Protein AF-A0A971SCM8-F1 (afdb_monomer)

Secondary structure (DSSP, 8-state):
-PPEE-SSEEEE---GGGHHHHHHHTT-HHHHTTS-GGGSSPPPHHHHHHHHHHHHTT-S-SEEEEEETTT--EEEEEEEEEEETTTTEEEEEEEE--GGG-----------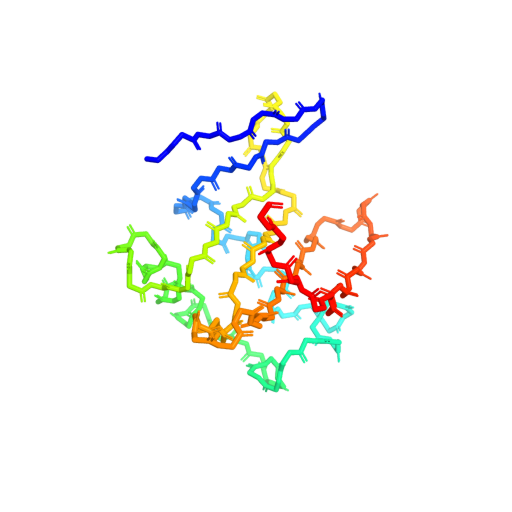---

Sequence (115 aa):
MPIILGERIVLREYRKSDLEQIREWVNDPEVVENLSDIFLYPHTLVQTENWLADQLEGRGNQGFVIAHRDSQEYIGQIDFVKIDWRNRVGEIGIVIGKANNRGVWFFVNHCQAGG

Foldseek 3Di:
DDWADDPFKIWAAQDPVCLVLQLQQLQPCVFPVPPDPVSVDRDDSVRSVVQSVCSVVVNHFDWTFIATRPVRHGQWIKGWADQPVPVQATAIATTGRDPVPDDRDGPNDRPPVDD

pLDDT: mean 80.78, std 18.36, range [34.47, 97.62]

Nearest PDB structures (foldseek):
  4ri1-assembly1_A  TM=7.296E-01  e=1.365E-03  Helicobacter pylori 26695
  3tcv-assembly1_A  TM=6.266E-01  e=5.319E-04  Brucella abortus 2308
  2fck-assembly1_A-2  TM=6.823E-01  e=1.755E-03  Vibrio cholerae O1 biovar El Tor str. N16961
  5kta-assembly1_A  TM=6.685E-01  e=6.166E-03  Acinetobacter nosocomialis
  3pzj-assembly1_A  TM=6.470E-01  e=3.363E-02  Chromobacterium violaceum

Mean predicted aligned error: 7.39 Å

Structure (mmCIF, N/CA/C/O backbone):
data_AF-A0A971SCM8-F1
#
_entry.id   AF-A0A971SCM8-F1
#
loop_
_atom_site.group_PDB
_atom_site.id
_atom_site.type_symbol
_atom_site.label_atom_id
_atom_site.label_alt_id
_atom_site.label_comp_id
_atom_site.label_asym_id
_atom_site.label_entity_id
_atom_site.label_seq_id
_atom_site.pdbx_PDB_ins_code
_atom_site.Cartn_x
_atom_site.Cartn_y
_atom_site.Cartn_z
_atom_site.occupancy
_atom_site.B_iso_or_equiv
_atom_site.auth_seq_id
_atom_site.auth_comp_id
_atom_site.auth_asym_id
_atom_site.auth_atom_id
_atom_site.pdbx_PDB_model_num
ATOM 1 N N . MET A 1 1 ? -8.093 16.442 0.812 1.00 53.91 1 MET A N 1
ATOM 2 C CA . MET A 1 1 ? -9.159 15.594 0.232 1.00 53.91 1 MET A CA 1
ATOM 3 C C . MET A 1 1 ? -9.826 14.854 1.388 1.00 53.91 1 MET A C 1
ATOM 5 O O . MET A 1 1 ? -9.085 14.473 2.287 1.00 53.91 1 MET A O 1
ATOM 9 N N . PRO A 1 2 ? -11.162 14.742 1.462 1.00 68.88 2 PRO A N 1
ATOM 10 C CA . PRO A 1 2 ? -11.815 14.161 2.632 1.00 68.88 2 PRO A CA 1
ATOM 11 C C . PRO A 1 2 ? -11.623 12.640 2.694 1.00 68.88 2 PRO A C 1
ATOM 13 O O . PRO A 1 2 ? -11.677 11.954 1.677 1.00 68.88 2 PRO A O 1
ATOM 16 N N . ILE A 1 3 ? -11.413 12.142 3.911 1.00 83.19 3 ILE A N 1
ATOM 17 C CA . ILE A 1 3 ? -11.442 10.725 4.278 1.00 83.19 3 ILE A CA 1
ATOM 18 C C . ILE A 1 3 ? -12.856 10.172 4.019 1.00 83.19 3 ILE A C 1
ATOM 20 O O . ILE A 1 3 ? -13.838 10.826 4.377 1.00 83.19 3 ILE A O 1
ATOM 24 N N . ILE A 1 4 ? -12.977 8.976 3.433 1.00 91.12 4 ILE A N 1
ATOM 25 C CA . ILE A 1 4 ? -14.278 8.326 3.192 1.00 91.12 4 ILE A CA 1
ATOM 26 C C . ILE A 1 4 ? -14.532 7.304 4.299 1.00 91.12 4 ILE A C 1
ATOM 28 O O . ILE A 1 4 ? -13.783 6.340 4.456 1.00 91.12 4 ILE A O 1
ATOM 32 N N . LEU A 1 5 ? -15.594 7.514 5.076 1.00 92.69 5 LEU A N 1
ATOM 33 C CA . LEU A 1 5 ? -15.963 6.652 6.198 1.00 92.69 5 LEU A CA 1
ATOM 34 C C . LEU A 1 5 ? -16.941 5.565 5.743 1.00 92.69 5 LEU A C 1
ATOM 36 O O . LEU A 1 5 ? -18.024 5.870 5.249 1.00 92.69 5 LEU A O 1
ATOM 40 N N . GLY A 1 6 ? -16.570 4.303 5.947 1.00 90.00 6 GLY A N 1
ATOM 41 C CA . GLY A 1 6 ? -17.461 3.151 5.828 1.00 90.00 6 GLY A CA 1
ATOM 42 C C . GLY A 1 6 ? -17.869 2.605 7.197 1.00 90.00 6 GLY A C 1
ATOM 43 O O . GLY A 1 6 ? -17.465 3.114 8.243 1.00 90.00 6 GLY A O 1
ATOM 44 N N . GLU A 1 7 ? -18.661 1.531 7.213 1.00 90.44 7 GLU A N 1
ATOM 45 C CA . GLU A 1 7 ? -19.099 0.902 8.467 1.00 90.44 7 GLU A CA 1
ATOM 46 C C . GLU A 1 7 ? -17.932 0.306 9.263 1.00 90.44 7 GLU A C 1
ATOM 48 O O . GLU A 1 7 ? -17.825 0.565 10.458 1.00 90.44 7 GLU A O 1
ATOM 53 N N . ARG A 1 8 ? -17.041 -0.438 8.592 1.00 89.44 8 ARG A N 1
ATOM 54 C CA . ARG A 1 8 ? -15.905 -1.163 9.201 1.00 89.44 8 ARG A CA 1
ATOM 55 C C . ARG A 1 8 ? -14.532 -0.649 8.777 1.00 89.44 8 ARG A C 1
ATOM 57 O O . ARG A 1 8 ? -13.537 -0.897 9.452 1.00 89.44 8 ARG A O 1
ATOM 64 N N . ILE A 1 9 ? -14.485 0.050 7.650 1.00 93.44 9 ILE A N 1
ATOM 65 C CA . ILE A 1 9 ? -13.252 0.539 7.044 1.00 93.44 9 ILE A CA 1
ATOM 66 C C . ILE A 1 9 ? -13.317 2.042 6.829 1.00 93.44 9 ILE A C 1
ATOM 68 O O . ILE A 1 9 ? -14.389 2.649 6.822 1.00 93.44 9 ILE A O 1
ATOM 72 N N . VAL A 1 10 ? -12.151 2.618 6.608 1.00 94.69 10 VAL A N 1
ATOM 73 C CA . VAL A 1 10 ? -11.964 3.991 6.181 1.00 94.69 10 VAL A CA 1
ATOM 74 C C . VAL A 1 10 ? -11.072 3.998 4.943 1.00 94.69 10 VAL A C 1
ATOM 76 O O . VAL A 1 10 ? -10.109 3.234 4.877 1.00 94.69 10 VAL A O 1
ATOM 79 N N . LEU A 1 11 ? -11.390 4.847 3.968 1.00 94.50 11 LEU A N 1
ATOM 80 C CA . LEU A 1 11 ? -10.474 5.171 2.879 1.00 94.50 11 LEU A CA 1
ATOM 81 C C . LEU A 1 11 ? -9.781 6.481 3.225 1.00 94.50 11 LEU A C 1
ATOM 83 O O . LEU A 1 11 ? -10.434 7.520 3.363 1.00 94.50 11 LEU A O 1
ATOM 87 N N . ARG A 1 12 ? -8.466 6.414 3.405 1.00 94.62 12 ARG A N 1
ATOM 88 C CA . ARG A 1 12 ? -7.636 7.547 3.821 1.00 94.62 12 ARG A CA 1
ATOM 89 C C . ARG A 1 12 ? -6.433 7.722 2.906 1.00 94.62 12 ARG A C 1
ATOM 91 O O . ARG A 1 12 ? -6.140 6.875 2.066 1.00 94.62 12 ARG A O 1
ATOM 98 N N . GLU A 1 13 ? -5.732 8.829 3.089 1.00 93.94 13 GLU A N 1
ATOM 99 C CA . GLU A 1 13 ? -4.444 9.082 2.462 1.00 93.94 13 GLU A CA 1
ATOM 100 C C . GLU A 1 13 ? -3.380 8.047 2.860 1.00 93.94 13 GLU A C 1
ATOM 102 O O . GLU A 1 13 ? -3.440 7.441 3.939 1.00 93.94 13 GLU A O 1
ATOM 107 N N . TYR A 1 14 ? -2.373 7.901 1.999 1.00 94.88 14 TYR A N 1
ATOM 108 C CA . TYR A 1 14 ? -1.128 7.216 2.326 1.00 94.88 14 TYR A CA 1
ATOM 109 C C . TYR A 1 14 ? -0.370 7.955 3.430 1.00 94.88 14 TYR A C 1
ATOM 111 O O . TYR A 1 14 ? -0.345 9.187 3.480 1.00 94.88 14 TYR A O 1
ATOM 119 N N . ARG A 1 15 ? 0.285 7.201 4.312 1.00 95.31 15 ARG A N 1
ATOM 120 C CA . ARG A 1 15 ? 1.129 7.719 5.391 1.00 95.31 15 ARG A CA 1
ATOM 121 C C . ARG A 1 15 ? 2.488 7.043 5.348 1.00 95.31 15 ARG A C 1
ATOM 123 O O . ARG A 1 15 ? 2.606 5.883 4.978 1.00 95.31 15 ARG A O 1
ATOM 130 N N . LYS A 1 16 ? 3.518 7.738 5.838 1.00 96.44 16 LYS A N 1
ATOM 131 C CA . LYS A 1 16 ? 4.863 7.153 5.996 1.00 96.44 16 LYS A CA 1
ATOM 132 C C . LYS A 1 16 ? 4.851 5.864 6.828 1.00 96.44 16 LYS A C 1
ATOM 134 O O . LYS A 1 16 ? 5.639 4.968 6.565 1.00 96.44 16 LYS A O 1
ATOM 139 N N . SER A 1 17 ? 3.946 5.772 7.804 1.00 95.62 17 SER A N 1
ATOM 140 C CA . SER A 1 17 ? 3.773 4.596 8.662 1.00 95.62 17 SER A CA 1
ATOM 141 C C . SER A 1 17 ? 3.259 3.354 7.933 1.00 95.62 17 SER A C 1
ATOM 143 O O . SER A 1 17 ? 3.352 2.277 8.499 1.00 95.62 17 SER A O 1
ATOM 145 N N . ASP A 1 18 ? 2.720 3.492 6.717 1.00 95.25 18 ASP A N 1
ATOM 146 C CA . ASP A 1 18 ? 2.197 2.361 5.938 1.00 95.25 18 ASP A CA 1
ATOM 147 C C . ASP A 1 18 ? 3.314 1.577 5.222 1.00 95.25 18 ASP A C 1
ATOM 149 O O . ASP A 1 18 ? 3.063 0.519 4.647 1.00 95.25 18 ASP A O 1
ATOM 153 N N . LEU A 1 19 ? 4.553 2.093 5.239 1.00 95.69 19 LEU A N 1
ATOM 154 C CA . LEU A 1 19 ? 5.694 1.539 4.507 1.00 95.69 19 LEU A CA 1
ATOM 155 C C . LEU A 1 19 ? 5.922 0.058 4.810 1.00 95.69 19 LEU A C 1
ATOM 157 O O . LEU A 1 19 ? 6.171 -0.715 3.892 1.00 95.69 19 LEU A O 1
ATOM 161 N N . GLU A 1 20 ? 5.847 -0.330 6.082 1.00 93.75 20 GLU A N 1
ATOM 162 C CA . GLU A 1 20 ? 6.118 -1.701 6.513 1.00 93.75 20 GLU A CA 1
ATOM 163 C C . GLU A 1 20 ? 5.078 -2.680 5.959 1.00 93.75 20 GLU A C 1
ATOM 165 O O . GLU A 1 20 ? 5.440 -3.717 5.409 1.00 93.75 20 GLU A O 1
ATOM 170 N N . GLN A 1 21 ? 3.794 -2.324 6.007 1.00 93.25 21 GLN A N 1
ATOM 171 C CA . GLN A 1 21 ? 2.737 -3.183 5.473 1.00 93.25 21 GLN A CA 1
ATOM 172 C C . GLN A 1 21 ? 2.776 -3.230 3.944 1.00 93.25 21 GLN A C 1
ATOM 174 O O . GLN A 1 21 ? 2.543 -4.284 3.355 1.00 93.25 21 GLN A O 1
ATOM 179 N N . ILE A 1 22 ? 3.117 -2.113 3.288 1.00 93.81 22 ILE A N 1
ATOM 180 C CA . ILE A 1 22 ? 3.304 -2.083 1.832 1.00 93.81 22 ILE A CA 1
ATOM 181 C C . ILE A 1 22 ? 4.479 -2.975 1.422 1.00 93.81 22 ILE A C 1
ATOM 183 O O . ILE A 1 22 ? 4.400 -3.736 0.458 1.00 93.81 22 ILE A O 1
ATOM 187 N N . ARG A 1 23 ? 5.568 -2.907 2.190 1.00 93.69 23 ARG A N 1
ATOM 188 C CA . ARG A 1 23 ? 6.779 -3.701 2.000 1.00 93.69 23 ARG A CA 1
ATOM 189 C C . ARG A 1 23 ? 6.529 -5.202 2.114 1.00 93.69 23 ARG A C 1
ATOM 191 O O . ARG A 1 23 ? 7.171 -5.974 1.395 1.00 93.69 23 ARG A O 1
ATOM 198 N N . GLU A 1 24 ? 5.659 -5.588 3.036 1.00 91.00 24 GLU A N 1
ATOM 199 C CA . GLU A 1 24 ? 5.274 -6.974 3.264 1.00 91.00 24 GLU A CA 1
ATOM 200 C C . GLU A 1 24 ? 4.541 -7.530 2.041 1.00 91.00 24 GLU A C 1
ATOM 202 O O . GLU A 1 24 ? 5.027 -8.471 1.416 1.00 91.00 24 GLU A O 1
ATOM 207 N N . TRP A 1 25 ? 3.440 -6.895 1.623 1.00 90.19 25 TRP A N 1
ATOM 208 C CA . TRP A 1 25 ? 2.618 -7.448 0.545 1.00 90.19 25 TRP A CA 1
ATOM 209 C C . TRP A 1 25 ? 3.292 -7.379 -0.826 1.00 90.19 25 TRP A C 1
ATOM 211 O O . TRP A 1 25 ? 3.105 -8.283 -1.633 1.00 90.19 25 TRP A O 1
ATOM 221 N N . VAL A 1 26 ? 4.111 -6.355 -1.105 1.00 91.25 26 VAL A N 1
ATOM 222 C CA . VAL A 1 26 ? 4.766 -6.199 -2.422 1.00 91.25 26 VAL A CA 1
ATOM 223 C C . VAL A 1 26 ? 5.774 -7.311 -2.727 1.00 91.25 26 VAL A C 1
ATOM 225 O O . VAL A 1 26 ? 6.190 -7.485 -3.869 1.00 91.25 26 VAL A O 1
ATOM 228 N N . ASN A 1 27 ? 6.186 -8.057 -1.701 1.00 91.00 27 ASN A N 1
ATOM 229 C CA . ASN A 1 27 ? 7.064 -9.213 -1.829 1.00 91.00 27 ASN A CA 1
ATOM 230 C C . ASN A 1 27 ? 6.373 -10.526 -1.442 1.00 91.00 27 ASN A C 1
ATOM 232 O O . ASN A 1 27 ? 7.056 -11.546 -1.387 1.00 91.00 27 ASN A O 1
ATOM 236 N N . ASP A 1 28 ? 5.065 -10.514 -1.165 1.00 88.75 28 ASP A N 1
ATOM 237 C CA . ASP A 1 28 ? 4.282 -11.720 -0.902 1.00 88.75 28 ASP A CA 1
ATOM 238 C C . ASP A 1 28 ? 3.811 -12.313 -2.243 1.00 88.75 28 ASP A C 1
ATOM 240 O O . ASP A 1 28 ? 2.937 -11.726 -2.891 1.00 88.75 28 ASP A O 1
ATOM 244 N N . PRO A 1 29 ? 4.357 -13.466 -2.681 1.00 85.06 29 PRO A N 1
ATOM 245 C CA . PRO A 1 29 ? 3.982 -14.085 -3.949 1.00 85.06 29 PRO A CA 1
ATOM 246 C C . PRO A 1 29 ? 2.485 -14.387 -4.040 1.00 85.06 29 PRO A C 1
ATOM 248 O O . PRO A 1 29 ? 1.915 -14.232 -5.114 1.00 85.06 29 PRO A O 1
ATOM 251 N N . GLU A 1 30 ? 1.832 -14.751 -2.929 1.00 83.56 30 GLU A N 1
ATOM 252 C CA . GLU A 1 30 ? 0.394 -15.054 -2.915 1.00 83.56 30 GLU A CA 1
ATOM 253 C C . GLU A 1 30 ? -0.455 -13.801 -3.184 1.00 83.56 30 GLU A C 1
ATOM 255 O O . GLU A 1 30 ? -1.577 -13.897 -3.686 1.00 83.56 30 GLU A O 1
ATOM 260 N N . VAL A 1 31 ? 0.075 -12.617 -2.859 1.00 82.81 31 VAL A N 1
ATOM 261 C CA . VAL A 1 31 ? -0.583 -11.333 -3.120 1.00 82.81 31 VAL A CA 1
ATOM 262 C C . VAL A 1 31 ? -0.281 -10.843 -4.531 1.00 82.81 31 VAL A C 1
ATOM 264 O O . VAL A 1 31 ? -1.190 -10.377 -5.221 1.00 82.81 31 VAL A O 1
ATOM 267 N N . VAL A 1 32 ? 0.979 -10.933 -4.968 1.00 85.38 32 VAL A N 1
ATOM 268 C CA . VAL A 1 32 ? 1.418 -10.302 -6.219 1.00 85.38 32 VAL A CA 1
ATOM 269 C C . VAL A 1 32 ? 1.242 -11.156 -7.472 1.00 85.38 32 VAL A C 1
ATOM 271 O O . VAL A 1 32 ? 1.275 -10.596 -8.563 1.00 85.38 32 VAL A O 1
ATOM 274 N N . GLU A 1 33 ? 1.009 -12.470 -7.354 1.00 81.38 33 GLU A N 1
ATOM 275 C CA . GLU A 1 33 ? 0.875 -13.391 -8.502 1.00 81.38 33 GLU A CA 1
ATOM 276 C C . GLU A 1 33 ? -0.201 -12.957 -9.510 1.00 81.38 33 GLU A C 1
ATOM 278 O O . GLU A 1 33 ? -0.065 -13.193 -10.707 1.00 81.38 33 GLU A O 1
ATOM 283 N N . ASN A 1 34 ? -1.255 -12.286 -9.039 1.00 75.88 34 ASN A N 1
ATOM 284 C CA . ASN A 1 34 ? -2.350 -11.808 -9.885 1.00 75.88 34 ASN A CA 1
ATOM 285 C C . ASN A 1 34 ? -2.255 -10.312 -10.221 1.00 75.88 34 ASN A C 1
ATOM 287 O O . ASN A 1 34 ? -3.194 -9.759 -10.787 1.00 75.88 34 ASN A O 1
ATOM 291 N N . LEU A 1 35 ? -1.167 -9.639 -9.839 1.00 79.19 35 LEU A N 1
ATOM 292 C CA . LEU A 1 35 ? -0.952 -8.220 -10.112 1.00 79.19 35 LEU A CA 1
ATOM 293 C C . LEU A 1 35 ? -0.159 -8.009 -11.416 1.00 79.19 35 LEU A C 1
ATOM 295 O O . LEU A 1 35 ? 0.264 -8.943 -12.087 1.00 79.19 35 LEU A O 1
ATOM 299 N N . SER A 1 36 ? 0.020 -6.740 -11.786 1.00 80.25 36 SER A N 1
ATOM 300 C CA . SER A 1 36 ? 0.789 -6.314 -12.964 1.00 80.25 36 SER A CA 1
ATOM 301 C C . SER A 1 36 ? 2.235 -6.835 -12.964 1.00 80.25 36 SER A C 1
ATOM 303 O O . SER A 1 36 ? 2.851 -7.000 -11.911 1.00 80.25 36 SER A O 1
ATOM 305 N N . ASP A 1 37 ? 2.827 -6.951 -14.156 1.00 83.94 37 ASP A N 1
ATOM 306 C CA . ASP A 1 37 ? 4.207 -7.409 -14.381 1.00 83.94 37 ASP A CA 1
ATOM 307 C C . ASP A 1 37 ? 5.280 -6.615 -13.607 1.00 83.94 37 ASP A C 1
ATOM 309 O O . ASP A 1 37 ? 6.417 -7.064 -13.453 1.00 83.94 37 ASP A O 1
ATOM 313 N N . ILE A 1 38 ? 4.942 -5.434 -13.075 1.00 84.00 38 ILE A N 1
ATOM 314 C CA . ILE A 1 38 ? 5.833 -4.664 -12.194 1.00 84.00 38 ILE A CA 1
ATOM 315 C C . ILE A 1 38 ? 6.214 -5.425 -10.914 1.00 84.00 38 ILE A C 1
ATOM 317 O O . ILE A 1 38 ? 7.186 -5.047 -10.263 1.00 84.00 38 ILE A O 1
ATOM 321 N N . PHE A 1 39 ? 5.475 -6.477 -10.550 1.00 87.75 39 PHE A N 1
ATOM 322 C CA . PHE A 1 39 ? 5.732 -7.312 -9.376 1.00 87.75 39 PHE A CA 1
ATOM 323 C C . PHE A 1 39 ? 6.381 -8.668 -9.711 1.00 87.75 39 PHE A C 1
ATOM 325 O O . PHE A 1 39 ? 6.503 -9.515 -8.832 1.00 87.75 39 PHE A O 1
ATOM 332 N N . LEU A 1 40 ? 6.853 -8.875 -10.951 1.00 85.69 40 LEU A N 1
ATOM 333 C CA . LEU A 1 40 ? 7.551 -10.110 -11.353 1.00 85.69 40 LEU A CA 1
ATOM 334 C C . LEU A 1 40 ? 8.836 -10.377 -10.559 1.00 85.69 40 LEU A C 1
ATOM 336 O O . LEU A 1 40 ? 9.277 -11.520 -10.452 1.00 85.69 40 LEU A O 1
ATOM 340 N N . TYR A 1 41 ? 9.456 -9.323 -10.030 1.00 91.06 41 TYR A N 1
ATOM 341 C CA . TYR A 1 41 ? 10.679 -9.410 -9.245 1.00 91.06 41 TYR A CA 1
ATOM 342 C C . TYR A 1 41 ? 10.476 -8.778 -7.869 1.00 91.06 41 TYR A C 1
ATOM 344 O O . TYR A 1 41 ? 9.748 -7.788 -7.765 1.00 91.06 41 TYR A O 1
ATOM 352 N N . PRO A 1 42 ? 11.154 -9.291 -6.823 1.00 90.06 42 PRO A N 1
ATOM 353 C CA . PRO A 1 42 ? 11.105 -8.693 -5.500 1.00 90.06 42 PRO A CA 1
ATOM 354 C C . PRO A 1 42 ? 11.516 -7.225 -5.540 1.00 90.06 42 PRO A C 1
ATOM 356 O O . PRO A 1 42 ? 12.521 -6.849 -6.150 1.00 90.06 42 PRO A O 1
ATOM 359 N N . HIS A 1 43 ? 10.759 -6.395 -4.838 1.00 94.12 43 HIS A N 1
ATOM 360 C CA . HIS A 1 43 ? 11.069 -4.983 -4.692 1.00 94.12 43 HIS A CA 1
ATOM 361 C C . HIS A 1 43 ? 12.081 -4.814 -3.561 1.00 94.12 43 HIS A C 1
ATOM 363 O O . HIS A 1 43 ? 11.977 -5.424 -2.497 1.00 94.12 43 HIS A O 1
ATOM 369 N N . THR A 1 44 ? 13.069 -3.947 -3.740 1.00 96.38 44 THR A N 1
ATOM 370 C CA . THR A 1 44 ? 13.996 -3.499 -2.685 1.00 96.38 44 THR A CA 1
ATOM 371 C C . THR A 1 44 ? 13.334 -2.467 -1.779 1.00 96.38 44 THR A C 1
ATOM 373 O O . THR A 1 44 ? 12.339 -1.855 -2.167 1.00 96.38 44 THR A O 1
ATOM 376 N N . LEU A 1 45 ? 13.838 -2.292 -0.550 1.00 96.56 45 LEU A N 1
ATOM 377 C CA . LEU A 1 45 ? 13.237 -1.347 0.403 1.00 96.56 45 LEU A CA 1
ATOM 378 C C . LEU A 1 45 ? 13.185 0.063 -0.194 1.00 96.56 45 LEU A C 1
ATOM 380 O O . LEU A 1 45 ? 12.141 0.702 -0.163 1.00 96.56 45 LEU A O 1
ATOM 384 N N . VAL A 1 46 ? 14.276 0.466 -0.846 1.00 97.62 46 VAL A N 1
ATOM 385 C CA . VAL A 1 46 ? 14.411 1.752 -1.538 1.00 97.62 46 VAL A CA 1
ATOM 386 C C . VAL A 1 46 ? 13.342 1.938 -2.618 1.00 97.62 46 VAL A C 1
ATOM 388 O O . VAL A 1 46 ? 12.804 3.030 -2.765 1.00 97.62 46 VAL A O 1
ATOM 391 N N . GLN A 1 47 ? 12.986 0.887 -3.368 1.00 96.38 47 GLN A N 1
ATOM 392 C CA . GLN A 1 47 ? 11.893 0.976 -4.346 1.00 96.38 47 GLN A CA 1
ATOM 393 C C . GLN A 1 47 ? 10.547 1.238 -3.665 1.00 96.38 47 GLN A C 1
ATOM 395 O O . GLN A 1 47 ? 9.798 2.097 -4.123 1.00 96.38 47 GLN A O 1
ATOM 400 N N . THR A 1 48 ? 10.259 0.547 -2.559 1.00 96.06 48 THR A N 1
ATOM 401 C CA . THR A 1 48 ? 9.030 0.765 -1.782 1.00 96.06 48 THR A CA 1
ATOM 402 C C . THR A 1 48 ? 8.989 2.175 -1.176 1.00 96.06 48 THR A C 1
ATOM 404 O O . THR A 1 48 ? 7.960 2.844 -1.241 1.00 96.06 48 THR A O 1
ATOM 407 N N . GLU A 1 49 ? 10.111 2.654 -0.633 1.00 97.31 49 GLU A N 1
ATOM 408 C CA . GLU A 1 49 ? 10.250 4.005 -0.077 1.00 97.31 49 GLU A CA 1
ATOM 409 C C . GLU A 1 49 ? 10.021 5.083 -1.136 1.00 97.31 49 GLU A C 1
ATOM 411 O O . GLU A 1 49 ? 9.240 6.006 -0.907 1.00 97.31 49 GLU A O 1
ATOM 416 N N . ASN A 1 50 ? 10.656 4.947 -2.303 1.00 96.62 50 ASN A N 1
ATOM 417 C CA . ASN A 1 50 ? 10.495 5.883 -3.414 1.00 96.62 50 ASN A CA 1
ATOM 418 C C . ASN A 1 50 ? 9.048 5.913 -3.911 1.00 96.62 50 ASN A C 1
ATOM 420 O O . ASN A 1 50 ? 8.484 6.990 -4.096 1.00 96.62 50 ASN A O 1
ATOM 424 N N . TRP A 1 51 ? 8.425 4.741 -4.064 1.00 94.50 51 TRP A N 1
ATOM 425 C CA . TRP A 1 51 ? 7.023 4.655 -4.462 1.00 94.50 51 TRP A CA 1
ATOM 426 C C . TRP A 1 51 ? 6.112 5.367 -3.456 1.00 94.50 51 TRP A C 1
ATOM 428 O O . TRP A 1 51 ? 5.275 6.178 -3.848 1.00 94.50 51 TRP A O 1
ATOM 438 N N . LEU A 1 52 ? 6.300 5.126 -2.153 1.00 95.75 52 LEU A N 1
ATOM 439 C CA . LEU A 1 52 ? 5.504 5.779 -1.115 1.00 95.75 52 LEU A CA 1
ATOM 440 C C . LEU A 1 52 ? 5.760 7.292 -1.072 1.00 95.75 52 LEU A C 1
ATOM 442 O O . LEU A 1 52 ? 4.820 8.061 -0.882 1.00 95.75 52 LEU A O 1
ATOM 446 N N . ALA A 1 53 ? 7.003 7.737 -1.271 1.00 96.19 53 ALA A N 1
ATOM 447 C CA . ALA A 1 53 ? 7.334 9.157 -1.357 1.00 96.19 53 ALA A CA 1
ATOM 448 C C . ALA A 1 53 ? 6.571 9.842 -2.500 1.00 96.19 53 ALA A C 1
ATOM 450 O O . ALA A 1 53 ? 5.965 10.890 -2.287 1.00 96.19 53 ALA A O 1
ATOM 451 N N . ASP A 1 54 ? 6.498 9.212 -3.674 1.00 94.62 54 ASP A N 1
ATOM 452 C CA . ASP A 1 54 ? 5.719 9.738 -4.794 1.00 94.62 54 ASP A CA 1
ATOM 453 C C . ASP A 1 54 ? 4.220 9.837 -4.475 1.00 94.62 54 ASP A C 1
ATOM 455 O O . ASP A 1 54 ? 3.592 10.836 -4.833 1.00 94.62 54 ASP A O 1
ATOM 459 N N . GLN A 1 55 ? 3.644 8.867 -3.754 1.00 93.00 55 GLN A N 1
ATOM 460 C CA . GLN A 1 55 ? 2.251 8.951 -3.285 1.00 93.00 55 GLN A CA 1
ATOM 461 C C . GLN A 1 55 ? 2.040 10.127 -2.323 1.00 93.00 55 GLN A C 1
ATOM 463 O O . GLN A 1 55 ? 1.088 10.895 -2.464 1.00 93.00 55 GLN A O 1
ATOM 468 N N . LEU A 1 56 ? 2.945 10.293 -1.356 1.00 92.62 56 LEU A N 1
ATOM 469 C CA . LEU A 1 56 ? 2.875 11.355 -0.349 1.00 92.62 56 LEU A CA 1
ATOM 470 C C . LEU A 1 56 ? 3.040 12.753 -0.956 1.00 92.62 56 LEU A C 1
ATOM 472 O O . LEU A 1 56 ? 2.463 13.716 -0.455 1.00 92.62 56 LEU A O 1
ATOM 476 N N . GLU A 1 57 ? 3.815 12.862 -2.031 1.00 93.38 57 GLU A N 1
ATOM 477 C CA . GLU A 1 57 ? 4.048 14.109 -2.759 1.00 93.38 57 GLU A CA 1
ATOM 478 C C . GLU A 1 57 ? 3.012 14.357 -3.869 1.00 93.38 57 GLU A C 1
ATOM 480 O O . GLU A 1 57 ? 3.089 15.363 -4.574 1.00 93.38 57 GLU A O 1
ATOM 485 N N . GLY A 1 58 ? 2.031 13.460 -4.028 1.00 87.00 58 GLY A N 1
ATOM 486 C CA . GLY A 1 58 ? 0.979 13.571 -5.041 1.00 87.00 58 GLY A CA 1
ATOM 487 C C . GLY A 1 58 ? 1.473 13.390 -6.479 1.00 87.00 58 GLY A C 1
ATOM 488 O O . GLY A 1 58 ? 0.788 13.797 -7.414 1.00 87.00 58 GLY A O 1
ATOM 489 N N . ARG A 1 59 ? 2.664 12.806 -6.663 1.00 86.38 59 ARG A N 1
ATOM 490 C CA . ARG A 1 59 ? 3.211 12.404 -7.970 1.00 86.38 59 ARG A CA 1
ATOM 491 C C . ARG A 1 59 ? 2.803 10.991 -8.380 1.00 86.38 59 ARG A C 1
ATOM 493 O O . ARG A 1 59 ? 2.929 10.640 -9.550 1.00 86.38 59 ARG A O 1
ATOM 500 N N . GLY A 1 60 ? 2.377 10.183 -7.414 1.00 81.94 60 GLY A N 1
ATOM 501 C CA . GLY A 1 60 ? 1.924 8.818 -7.626 1.00 81.94 60 GLY A CA 1
ATOM 502 C C . GLY A 1 60 ? 0.548 8.726 -8.288 1.00 81.94 60 GLY A C 1
ATOM 503 O O . GLY A 1 60 ? -0.099 9.725 -8.608 1.00 81.94 60 GLY A O 1
ATOM 504 N N . ASN A 1 61 ? 0.093 7.489 -8.486 1.00 80.00 61 ASN A N 1
ATOM 505 C CA . ASN A 1 61 ? -1.274 7.218 -8.925 1.00 80.00 61 ASN A CA 1
ATOM 506 C C . ASN A 1 61 ? -2.294 7.771 -7.921 1.00 80.00 61 ASN A C 1
ATOM 508 O O . ASN A 1 61 ? -2.042 7.842 -6.723 1.00 80.00 61 ASN A O 1
ATOM 512 N N . GLN A 1 62 ? -3.490 8.110 -8.400 1.00 83.75 62 GLN A N 1
ATOM 513 C CA . GLN A 1 62 ? -4.576 8.436 -7.485 1.00 83.75 62 GLN A CA 1
ATOM 514 C C . GLN A 1 62 ? -4.989 7.154 -6.753 1.00 83.75 62 GLN A C 1
ATOM 516 O O . GLN A 1 62 ? -5.290 6.153 -7.400 1.00 83.75 62 GLN A O 1
ATOM 521 N N . GLY A 1 63 ? -5.033 7.180 -5.425 1.00 89.94 63 GLY A N 1
ATOM 522 C CA . GLY A 1 63 ? -5.381 6.004 -4.637 1.00 89.94 63 GLY A CA 1
ATOM 523 C C . GLY A 1 63 ? -5.699 6.328 -3.185 1.00 89.94 63 GLY A C 1
ATOM 524 O O . GLY A 1 63 ? -5.573 7.474 -2.742 1.00 89.94 63 GLY A O 1
ATOM 525 N N . PHE A 1 64 ? -6.136 5.305 -2.460 1.00 92.69 64 PHE A N 1
ATOM 526 C CA . PHE A 1 64 ? -6.450 5.369 -1.040 1.00 92.69 64 PHE A CA 1
ATOM 527 C C . PHE A 1 64 ? -5.935 4.131 -0.320 1.00 92.69 64 PHE A C 1
ATOM 529 O O . PHE A 1 64 ? -5.995 3.014 -0.831 1.00 92.69 64 PHE A O 1
ATOM 536 N N . VAL A 1 65 ? -5.539 4.320 0.931 1.00 94.75 65 VAL A N 1
ATOM 537 C CA . VAL A 1 65 ? -5.357 3.214 1.863 1.00 94.75 65 VAL A CA 1
ATOM 538 C C . VAL A 1 65 ? -6.721 2.780 2.381 1.00 94.75 65 VAL A C 1
ATOM 540 O O . VAL A 1 65 ? -7.510 3.603 2.849 1.00 94.75 65 VAL A O 1
ATOM 543 N N . ILE A 1 66 ? -6.969 1.475 2.339 1.00 93.94 66 ILE A N 1
ATOM 544 C CA . ILE A 1 66 ? -8.055 0.815 3.055 1.00 93.94 66 ILE A CA 1
ATOM 545 C C . ILE A 1 66 ? -7.537 0.555 4.466 1.00 93.94 66 ILE A C 1
ATOM 547 O O . ILE A 1 66 ? -6.594 -0.214 4.658 1.00 93.94 66 ILE A O 1
ATOM 551 N N . ALA A 1 67 ? -8.142 1.191 5.461 1.00 93.69 67 ALA A N 1
ATOM 552 C CA . ALA A 1 67 ? -7.739 1.053 6.853 1.00 93.69 67 ALA A CA 1
ATOM 553 C C . ALA A 1 67 ? -8.912 0.665 7.756 1.00 93.69 67 ALA A C 1
ATOM 555 O O . ALA A 1 67 ? -10.080 0.849 7.409 1.00 93.69 67 ALA A O 1
ATOM 556 N N . HIS A 1 68 ? -8.605 0.119 8.931 1.00 93.38 68 HIS A N 1
ATOM 557 C CA . HIS A 1 68 ? -9.613 -0.156 9.951 1.00 93.38 68 HIS A CA 1
ATOM 558 C C . HIS A 1 68 ? -10.238 1.159 10.425 1.00 93.38 68 HIS A C 1
ATOM 560 O O . HIS A 1 68 ? -9.520 2.126 10.677 1.00 93.38 68 HIS A O 1
ATOM 566 N N . ARG A 1 69 ? -11.566 1.205 10.582 1.00 90.00 69 ARG A N 1
ATOM 567 C CA . ARG A 1 69 ? -12.285 2.442 10.927 1.00 90.00 69 ARG A CA 1
ATOM 568 C C . ARG A 1 69 ? -11.745 3.118 12.191 1.00 90.00 69 ARG A C 1
ATOM 570 O O . ARG A 1 69 ? -11.430 4.305 12.155 1.00 90.00 69 ARG A O 1
ATOM 577 N N . ASP A 1 70 ? -11.627 2.358 13.277 1.00 90.50 70 ASP A N 1
ATOM 578 C CA . ASP A 1 70 ? -11.285 2.929 14.586 1.00 90.50 70 ASP A CA 1
ATOM 579 C C . ASP A 1 70 ? -9.774 3.110 14.775 1.00 90.50 70 ASP A C 1
ATOM 581 O O . ASP A 1 70 ? -9.315 4.213 15.056 1.00 90.50 70 ASP A O 1
ATOM 585 N N . SER A 1 71 ? -8.980 2.050 14.573 1.00 91.62 71 SER A N 1
ATOM 586 C CA . SER A 1 71 ? -7.524 2.105 14.759 1.00 91.62 71 SER A CA 1
ATOM 587 C C . SER A 1 71 ? -6.765 2.796 13.624 1.00 91.62 71 SER A C 1
ATOM 589 O O . SER A 1 71 ? -5.598 3.129 13.805 1.00 91.62 71 SER A O 1
ATOM 591 N N . GLN A 1 72 ? -7.390 3.012 12.458 1.00 91.69 72 GLN A N 1
ATOM 592 C CA . GLN A 1 72 ? -6.750 3.560 11.249 1.00 91.69 72 GLN A CA 1
ATOM 593 C C . GLN A 1 72 ? -5.574 2.712 10.722 1.00 91.69 72 GLN A C 1
ATOM 595 O O . GLN A 1 72 ? -4.831 3.156 9.836 1.00 91.69 72 GLN A O 1
ATOM 600 N N . GLU A 1 73 ? -5.424 1.489 11.237 1.00 92.00 73 GLU A N 1
ATOM 601 C CA . GLU A 1 73 ? -4.410 0.532 10.810 1.00 92.00 73 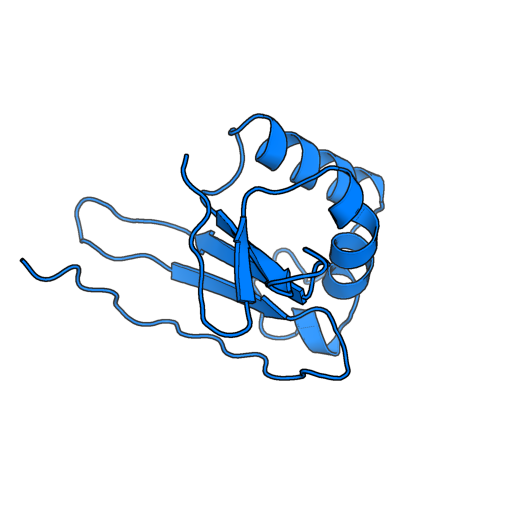GLU A CA 1
ATOM 602 C C . GLU A 1 73 ? -4.595 0.152 9.348 1.00 92.00 73 GLU A C 1
ATOM 604 O O . GLU A 1 73 ? -5.720 -0.075 8.897 1.00 92.00 73 GLU A O 1
ATOM 609 N N . TYR A 1 74 ? -3.478 0.034 8.633 1.00 92.81 74 TYR A N 1
ATOM 610 C CA . TYR A 1 74 ? -3.453 -0.425 7.253 1.00 92.81 74 TYR A CA 1
ATOM 611 C C . TYR A 1 74 ? -4.060 -1.832 7.138 1.00 92.81 74 TYR A C 1
ATOM 613 O O . TYR A 1 74 ? -3.675 -2.764 7.849 1.00 92.81 74 TYR A O 1
ATOM 621 N N . ILE A 1 75 ? -5.021 -1.979 6.229 1.00 92.69 75 ILE A N 1
ATOM 622 C CA . ILE A 1 75 ? -5.592 -3.266 5.816 1.00 92.69 75 ILE A CA 1
ATOM 623 C C . ILE A 1 75 ? -5.148 -3.587 4.389 1.00 92.69 75 ILE A C 1
ATOM 625 O O . ILE A 1 75 ? -4.883 -4.746 4.075 1.00 92.69 75 ILE A O 1
ATOM 629 N N . GLY A 1 76 ? -5.075 -2.572 3.533 1.00 92.00 76 GLY A N 1
ATOM 630 C CA . GLY A 1 76 ? -4.812 -2.708 2.111 1.00 92.00 76 GLY A CA 1
ATOM 631 C C . GLY A 1 76 ? -4.812 -1.357 1.410 1.00 92.00 76 GLY A C 1
ATOM 632 O O . GLY A 1 76 ? -4.823 -0.310 2.057 1.00 92.00 76 GLY A O 1
ATOM 633 N N . GLN A 1 77 ? -4.866 -1.367 0.087 1.00 92.31 77 GLN A N 1
ATOM 634 C CA . GLN A 1 77 ? -4.951 -0.155 -0.717 1.00 92.31 77 GLN A CA 1
ATOM 635 C C . GLN A 1 77 ? -5.763 -0.364 -1.990 1.00 92.31 77 GLN A C 1
ATOM 637 O O . GLN A 1 77 ? -5.954 -1.488 -2.453 1.00 92.31 77 GLN A O 1
ATOM 642 N N . ILE A 1 78 ? -6.248 0.746 -2.530 1.00 90.75 78 ILE A N 1
ATOM 643 C CA . ILE A 1 78 ? -6.941 0.839 -3.806 1.00 90.75 78 ILE A CA 1
ATOM 644 C C . ILE A 1 78 ? -6.278 1.936 -4.633 1.00 90.75 78 ILE A C 1
ATOM 646 O O . ILE A 1 78 ? -6.222 3.085 -4.204 1.00 90.75 78 ILE A O 1
ATOM 650 N N . ASP A 1 79 ? -5.810 1.589 -5.825 1.00 88.50 79 ASP A N 1
ATOM 651 C CA . ASP A 1 79 ? -5.129 2.502 -6.736 1.00 88.50 79 ASP A CA 1
ATOM 652 C C 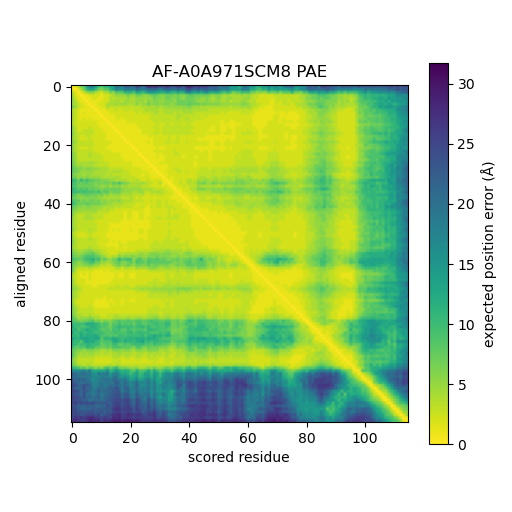. ASP A 1 79 ? -5.837 2.526 -8.085 1.00 88.50 79 ASP A C 1
ATOM 654 O O . ASP A 1 79 ? -6.127 1.486 -8.676 1.00 88.50 79 ASP A O 1
ATOM 658 N N . PHE A 1 80 ? -6.091 3.723 -8.603 1.00 83.56 80 PHE A N 1
ATOM 659 C CA . PHE A 1 80 ? -6.585 3.902 -9.957 1.00 83.56 80 PHE A CA 1
ATOM 660 C C . PHE A 1 80 ? -5.408 3.855 -10.931 1.00 83.56 80 PHE A C 1
ATOM 662 O O . PHE A 1 80 ? -4.514 4.703 -10.913 1.00 83.56 80 PHE A O 1
ATOM 669 N N . VAL A 1 81 ? -5.425 2.858 -11.804 1.00 75.31 81 VAL A N 1
ATOM 670 C CA . VAL A 1 81 ? -4.384 2.576 -12.785 1.00 75.31 81 VAL A CA 1
ATOM 671 C C . VAL A 1 81 ? -4.933 2.893 -14.179 1.00 75.31 81 VAL A C 1
ATOM 673 O O . VAL A 1 81 ? -6.071 2.571 -14.502 1.00 75.31 81 VAL A O 1
ATOM 676 N N . LYS A 1 82 ? -4.129 3.552 -15.025 1.00 69.56 82 LYS A N 1
ATOM 677 C CA . LYS A 1 82 ? -4.442 3.793 -16.451 1.00 69.56 82 LYS A CA 1
ATOM 678 C C . LYS A 1 82 ? -5.866 4.338 -16.698 1.00 69.56 82 LYS A C 1
ATOM 680 O O . LYS A 1 82 ? -6.650 3.742 -17.433 1.00 69.56 82 LYS A O 1
ATOM 685 N N . ILE A 1 83 ? -6.205 5.481 -16.098 1.00 71.19 83 ILE A N 1
ATOM 686 C CA . ILE A 1 83 ? -7.491 6.141 -16.368 1.00 71.19 83 ILE A CA 1
ATOM 687 C C . ILE A 1 83 ? -7.459 6.787 -17.761 1.00 71.19 83 ILE A C 1
ATOM 689 O O . ILE A 1 83 ? -6.777 7.790 -17.981 1.00 71.19 83 ILE A O 1
ATOM 693 N N . ASP A 1 84 ? -8.248 6.254 -18.687 1.00 75.12 84 ASP A N 1
ATOM 694 C CA . ASP A 1 84 ? -8.627 6.918 -19.927 1.00 75.12 84 ASP A CA 1
ATOM 695 C C . ASP A 1 84 ? -9.871 7.782 -19.684 1.00 75.12 84 ASP A C 1
ATOM 697 O O . ASP A 1 84 ? -11.024 7.347 -19.781 1.00 75.12 84 ASP A O 1
ATOM 701 N N . TRP A 1 85 ? -9.623 9.052 -19.370 1.00 73.50 85 TRP A N 1
ATOM 702 C CA . TRP A 1 85 ? -10.672 10.035 -19.110 1.00 73.50 85 TRP A CA 1
ATOM 703 C C . TRP A 1 85 ? -11.599 10.265 -20.305 1.00 73.50 85 TRP A C 1
ATOM 705 O O . TRP A 1 85 ? -12.775 10.576 -20.105 1.00 73.50 85 TRP A O 1
ATOM 715 N N . ARG A 1 86 ? -11.086 10.116 -21.536 1.00 76.81 86 ARG A N 1
ATOM 716 C CA . ARG A 1 86 ? -11.852 10.341 -22.766 1.00 76.81 86 ARG A CA 1
ATOM 717 C C . ARG A 1 86 ? -12.832 9.203 -23.002 1.00 76.81 86 ARG A C 1
ATOM 719 O O . ARG A 1 86 ? -13.990 9.459 -23.315 1.00 76.81 86 ARG A O 1
ATOM 726 N N . ASN A 1 87 ? -12.368 7.970 -22.836 1.00 78.00 87 ASN A N 1
ATOM 727 C CA . ASN A 1 87 ? -13.189 6.781 -23.041 1.00 78.00 87 ASN A CA 1
ATOM 728 C C . ASN A 1 87 ? -13.961 6.364 -21.782 1.00 78.00 87 ASN A C 1
ATOM 730 O O . ASN A 1 87 ? -14.802 5.474 -21.861 1.00 78.00 87 ASN A O 1
ATOM 734 N N . ARG A 1 88 ? -13.725 7.032 -20.640 1.00 75.12 88 ARG A N 1
ATOM 735 C CA . ARG A 1 88 ? -14.334 6.721 -19.333 1.00 75.12 88 ARG A CA 1
ATOM 736 C C . ARG A 1 88 ? -14.059 5.272 -18.926 1.00 75.12 88 ARG A C 1
ATOM 738 O O . ARG A 1 88 ? -14.921 4.598 -18.373 1.00 75.12 88 ARG A O 1
ATOM 745 N N . VAL A 1 89 ? -12.847 4.815 -19.223 1.00 74.88 89 VAL A N 1
ATOM 746 C CA . VAL A 1 89 ? -12.342 3.487 -18.877 1.00 74.88 89 VAL A CA 1
ATOM 747 C C . VAL A 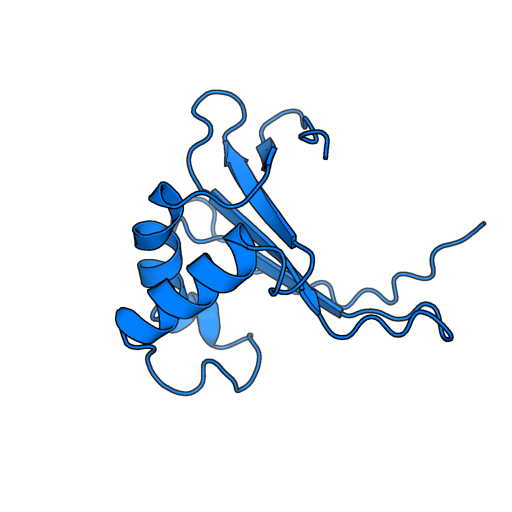1 89 ? -11.162 3.683 -17.942 1.00 74.88 89 VAL A C 1
ATOM 749 O O . VAL A 1 89 ? -10.329 4.553 -18.164 1.00 74.88 89 VAL A O 1
ATOM 752 N N . GLY A 1 90 ? -11.086 2.893 -16.884 1.00 74.38 90 GLY A N 1
ATOM 753 C CA . GLY A 1 90 ? -9.951 2.893 -15.975 1.00 74.38 90 GLY A CA 1
ATOM 754 C C . GLY A 1 90 ? -9.796 1.517 -15.362 1.00 74.38 90 GLY A C 1
ATOM 755 O O . GLY A 1 90 ? -10.762 0.760 -15.268 1.00 74.38 90 GLY A O 1
ATOM 756 N N . GLU A 1 91 ? -8.576 1.201 -14.970 1.00 80.06 91 GLU A N 1
ATOM 757 C CA . GLU A 1 91 ? -8.263 0.013 -14.199 1.00 80.06 91 GLU A CA 1
ATOM 758 C C . GLU A 1 91 ? -8.167 0.408 -12.724 1.00 80.06 91 GLU A C 1
ATOM 760 O O . GLU A 1 91 ? -7.784 1.527 -12.378 1.00 80.06 91 GLU A O 1
ATOM 765 N N . ILE A 1 92 ? -8.555 -0.495 -11.835 1.00 81.56 92 ILE A N 1
ATOM 766 C CA . ILE A 1 92 ? -8.399 -0.298 -10.399 1.00 81.56 92 ILE A CA 1
ATOM 767 C C . ILE A 1 92 ? -7.650 -1.511 -9.868 1.00 81.56 92 ILE A C 1
ATOM 769 O O . ILE A 1 92 ? -8.095 -2.642 -10.050 1.00 81.56 92 ILE A O 1
ATOM 773 N N . GLY A 1 93 ? -6.523 -1.265 -9.209 1.00 83.69 93 GLY A N 1
ATOM 774 C CA . GLY A 1 93 ? -5.817 -2.266 -8.422 1.00 83.69 93 GLY A CA 1
ATOM 775 C C . GLY A 1 93 ? -6.305 -2.212 -6.982 1.00 83.69 93 GLY A C 1
ATOM 776 O O . GLY A 1 93 ? -6.356 -1.135 -6.394 1.00 83.69 93 GLY A O 1
ATOM 777 N N . ILE A 1 94 ? -6.669 -3.357 -6.410 1.00 86.50 94 ILE A N 1
ATOM 778 C CA . ILE A 1 94 ? -7.013 -3.473 -4.990 1.00 86.50 94 ILE A CA 1
ATOM 779 C C . ILE A 1 94 ? -6.115 -4.538 -4.380 1.00 86.50 94 ILE A C 1
ATOM 781 O O . ILE A 1 94 ? -6.053 -5.662 -4.873 1.00 86.50 94 ILE A O 1
ATOM 785 N N . VAL A 1 95 ? -5.450 -4.186 -3.286 1.00 88.62 95 VAL A N 1
ATOM 786 C CA . VAL A 1 95 ? -4.602 -5.095 -2.515 1.00 88.62 95 VAL A CA 1
ATOM 787 C C . VAL A 1 95 ? -5.089 -5.127 -1.076 1.00 88.62 95 VAL A C 1
ATOM 789 O O . VAL A 1 95 ? -5.383 -4.082 -0.503 1.00 88.62 95 VAL A O 1
ATOM 792 N N . ILE A 1 96 ? -5.144 -6.315 -0.475 1.00 86.56 96 ILE A N 1
ATOM 793 C CA . ILE A 1 96 ? -5.434 -6.516 0.949 1.00 86.56 96 ILE A CA 1
ATOM 794 C C . ILE A 1 96 ? -4.239 -7.244 1.566 1.00 86.56 96 ILE A C 1
ATOM 796 O O . ILE A 1 96 ? -4.001 -8.406 1.257 1.00 86.56 96 ILE A O 1
ATOM 800 N N . GLY A 1 97 ? -3.477 -6.550 2.414 1.00 70.25 97 GLY A N 1
ATOM 801 C CA . GLY A 1 97 ? -2.188 -7.024 2.927 1.00 70.25 97 GLY A CA 1
ATOM 802 C C . GLY A 1 97 ? -2.269 -7.926 4.165 1.00 70.25 97 GLY A C 1
ATOM 803 O O . GLY A 1 97 ? -1.375 -8.731 4.387 1.00 70.25 97 GLY A O 1
ATOM 804 N N . LYS A 1 98 ? -3.329 -7.846 4.990 1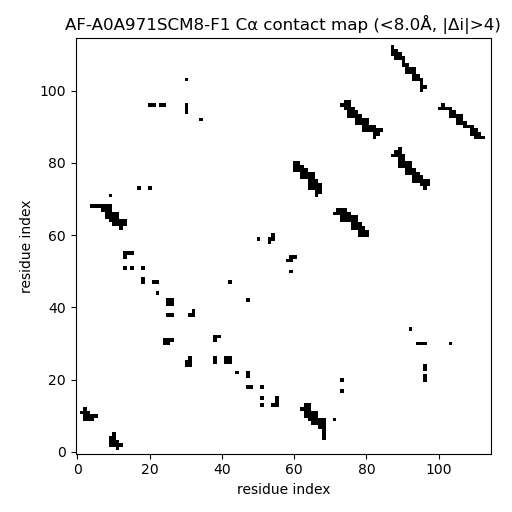.00 67.75 98 LYS A N 1
ATOM 805 C CA . LYS A 1 98 ? -3.432 -8.690 6.203 1.00 67.75 98 LYS A CA 1
ATOM 806 C C . LYS A 1 98 ? -3.946 -10.102 5.881 1.00 67.75 98 LYS A C 1
ATOM 808 O O . LYS A 1 98 ? -5.097 -10.273 5.478 1.00 67.75 98 LYS A O 1
ATOM 813 N N . ALA A 1 99 ? -3.145 -11.120 6.212 1.00 53.09 99 ALA A N 1
ATOM 814 C CA . ALA A 1 99 ? -3.440 -12.546 6.008 1.00 53.09 99 ALA A CA 1
ATOM 815 C C . ALA A 1 99 ? -4.771 -13.050 6.619 1.00 53.09 99 ALA A C 1
ATOM 817 O O . ALA A 1 99 ? -5.352 -14.006 6.113 1.00 53.09 99 ALA A O 1
ATOM 818 N N . ASN A 1 100 ? -5.302 -12.395 7.660 1.00 47.94 100 ASN A N 1
ATOM 819 C CA . ASN A 1 100 ? -6.582 -12.780 8.275 1.00 47.94 100 ASN A CA 1
ATOM 820 C C . ASN A 1 100 ? -7.833 -12.267 7.536 1.00 47.94 100 ASN A C 1
ATOM 822 O O . ASN A 1 100 ? -8.935 -12.676 7.886 1.00 47.94 100 ASN A O 1
ATOM 826 N N . ASN A 1 101 ? -7.683 -11.415 6.515 1.00 47.66 101 ASN A N 1
ATOM 827 C CA . ASN A 1 101 ? -8.780 -10.894 5.690 1.00 47.66 101 ASN A CA 1
ATOM 828 C C . ASN A 1 101 ? -8.518 -11.156 4.195 1.00 47.66 101 ASN A C 1
ATOM 830 O O . ASN A 1 101 ? -8.747 -10.287 3.355 1.00 47.66 101 ASN A O 1
ATOM 834 N N . ARG A 1 102 ? -8.004 -12.348 3.860 1.00 47.16 102 ARG A N 1
ATOM 835 C CA . ARG A 1 102 ? -7.662 -12.749 2.487 1.00 47.16 102 ARG A CA 1
ATOM 836 C C . ARG A 1 102 ? 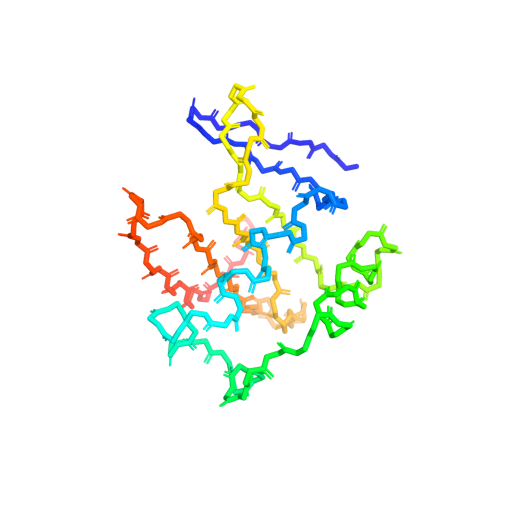-8.893 -12.737 1.579 1.00 47.16 102 ARG A C 1
ATOM 838 O O . ARG A 1 102 ? -9.730 -13.633 1.610 1.00 47.16 102 ARG A O 1
ATOM 845 N N . GLY A 1 103 ? -8.958 -11.708 0.749 1.00 40.12 103 GLY A N 1
ATOM 846 C CA . GLY A 1 103 ? -9.802 -11.618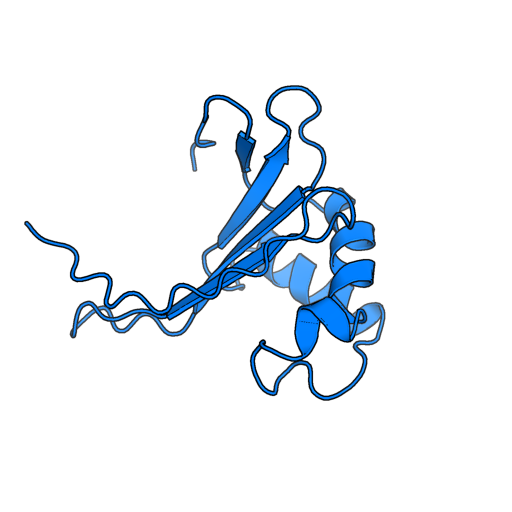 -0.427 1.00 40.12 103 GLY A CA 1
ATOM 847 C C . GLY A 1 103 ? -9.048 -10.793 -1.454 1.00 40.12 103 GLY A C 1
ATOM 848 O O . GLY A 1 103 ? -9.125 -9.567 -1.431 1.00 40.12 103 GLY A O 1
ATOM 849 N N . VAL A 1 104 ? -8.268 -11.460 -2.306 1.00 40.88 104 VAL A N 1
ATOM 850 C CA . VAL A 1 104 ? -7.684 -10.832 -3.493 1.00 40.88 104 VAL A CA 1
ATOM 851 C C . VAL A 1 104 ? -8.831 -10.691 -4.485 1.00 40.88 104 VAL A C 1
ATOM 853 O O . VAL A 1 104 ? -9.261 -11.668 -5.091 1.00 40.88 104 VAL A O 1
ATOM 856 N N . TRP A 1 105 ? -9.392 -9.490 -4.586 1.00 39.56 105 TRP A N 1
ATOM 857 C CA . TRP A 1 105 ? -10.456 -9.205 -5.540 1.00 39.56 105 TRP A CA 1
ATOM 858 C C . TRP A 1 105 ? -9.927 -8.232 -6.578 1.00 39.56 105 TRP A C 1
ATOM 860 O O . TRP A 1 105 ? -9.919 -7.019 -6.378 1.00 39.56 105 TRP A O 1
ATOM 870 N N . PHE A 1 106 ? -9.510 -8.787 -7.710 1.00 39.84 106 PHE A N 1
ATOM 871 C CA . PHE A 1 106 ? -9.390 -8.017 -8.934 1.00 39.84 106 PHE A CA 1
ATOM 872 C C . PHE A 1 106 ? -10.807 -7.715 -9.433 1.00 39.84 106 PHE A C 1
ATOM 874 O O . PHE A 1 106 ? -11.517 -8.605 -9.898 1.00 39.84 106 PHE A O 1
ATOM 881 N N . PHE A 1 107 ? -11.234 -6.458 -9.337 1.00 36.22 107 PHE A N 1
ATOM 882 C CA . PHE A 1 107 ? -12.367 -5.966 -10.114 1.00 36.22 107 PHE A CA 1
ATOM 883 C C . PHE A 1 107 ? -11.824 -5.109 -11.257 1.00 36.22 107 PHE A C 1
ATOM 885 O O . PHE A 1 107 ? -11.735 -3.890 -11.138 1.00 36.22 107 PHE A O 1
ATOM 892 N N . VAL A 1 108 ? -11.529 -5.731 -12.406 1.00 38.22 108 VAL A N 1
ATOM 893 C CA . VAL A 1 108 ? -11.572 -5.007 -13.689 1.00 38.22 108 VAL A CA 1
ATOM 894 C C . VAL A 1 108 ? -13.045 -4.818 -14.038 1.00 38.22 108 VAL A C 1
ATOM 896 O O . VAL A 1 108 ? -13.597 -5.500 -14.897 1.00 38.22 108 VAL A O 1
ATOM 899 N N . ASN A 1 109 ? -13.729 -3.924 -13.329 1.00 38.28 109 ASN A N 1
ATOM 900 C CA . ASN A 1 109 ? -14.993 -3.423 -13.835 1.00 38.28 109 ASN A CA 1
ATOM 901 C C . ASN A 1 109 ? -14.667 -2.295 -14.806 1.00 38.28 109 ASN A C 1
ATOM 903 O O . ASN A 1 109 ? -13.991 -1.332 -14.450 1.00 38.28 109 ASN A O 1
ATOM 907 N N . HIS A 1 110 ? -15.179 -2.411 -16.031 1.00 43.06 110 HIS A N 1
ATOM 908 C CA . HIS A 1 110 ? -15.484 -1.253 -16.861 1.00 43.06 110 HIS A CA 1
ATOM 909 C C . HIS A 1 110 ? -16.364 -0.314 -16.020 1.00 43.06 110 HIS A C 1
ATOM 911 O O . HIS A 1 110 ? -17.589 -0.429 -16.013 1.00 43.06 110 HIS A O 1
ATOM 917 N N . CYS A 1 111 ? -15.750 0.587 -15.255 1.00 41.41 111 CYS A N 1
ATOM 918 C CA . CYS A 1 111 ? -16.463 1.637 -14.549 1.00 41.41 111 CYS A CA 1
ATOM 919 C C . CYS A 1 111 ? -16.893 2.672 -15.589 1.00 41.41 111 CYS A C 1
ATOM 921 O O . CYS A 1 111 ? -16.272 3.722 -15.732 1.00 41.41 111 CYS A O 1
ATOM 923 N N . GLN A 1 112 ? -17.967 2.374 -16.327 1.00 36.19 112 GLN A N 1
ATOM 924 C CA . GLN A 1 112 ? -18.719 3.407 -17.024 1.00 36.19 112 GLN A CA 1
ATOM 925 C C . GLN A 1 112 ? -19.293 4.317 -15.945 1.00 36.19 112 GLN A C 1
ATOM 927 O O . GLN A 1 112 ? -20.256 3.975 -15.263 1.00 36.19 112 GLN A O 1
ATOM 932 N N . ALA A 1 113 ? -18.662 5.467 -15.746 1.00 37.94 113 ALA A N 1
ATOM 933 C CA . ALA A 1 113 ? -19.216 6.509 -14.904 1.00 37.94 113 ALA A CA 1
ATOM 934 C C . ALA A 1 113 ? -20.482 7.055 -15.586 1.00 37.94 113 ALA A C 1
ATOM 936 O O . ALA A 1 113 ? -20.392 7.962 -16.418 1.00 37.94 113 ALA A O 1
ATOM 937 N N . GLY A 1 114 ? -21.621 6.425 -15.282 1.00 35.31 114 GLY A N 1
ATOM 938 C CA . GLY A 1 114 ? -22.958 6.814 -15.719 1.00 35.31 114 GLY A CA 1
ATOM 939 C C . GLY A 1 114 ? -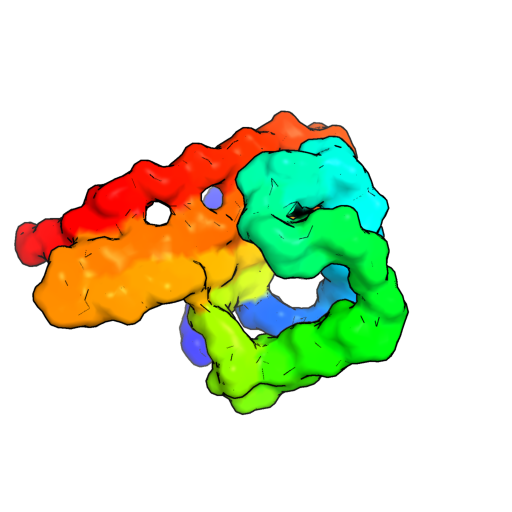23.346 8.179 -15.156 1.00 35.31 114 GLY A C 1
ATOM 940 O O . GLY A 1 114 ? -22.988 8.506 -14.023 1.00 35.31 114 GLY A O 1
ATOM 941 N N . GLY A 1 115 ? -24.001 8.978 -16.001 1.00 34.47 115 GLY A N 1
ATOM 942 C CA . GLY A 1 115 ? -24.607 10.261 -15.636 1.00 34.47 115 GLY A CA 1
ATOM 943 C C . GLY A 1 115 ? -25.963 10.110 -14.967 1.00 34.47 115 GLY A C 1
ATOM 944 O O . GLY A 1 115 ? -26.523 8.991 -15.001 1.00 34.47 115 GLY A O 1
#

Solvent-accessible surface area (backbone atoms only — not comparable to full-atom values): 6879 Å² total; per-residue (Å²): 131,84,67,46,83,53,96,67,34,26,39,33,74,76,54,83,84,46,51,64,59,52,54,51,36,62,59,32,63,91,66,34,73,86,5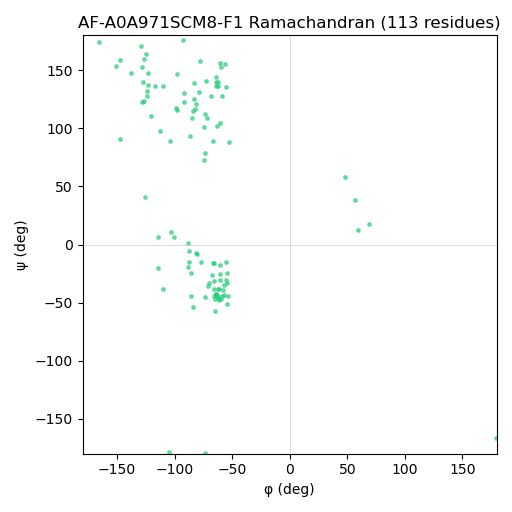3,62,78,88,48,76,50,78,68,52,70,67,55,52,51,52,54,50,48,30,46,68,70,69,72,39,69,61,60,32,28,35,16,35,52,85,81,59,44,82,38,28,37,38,36,52,38,78,70,37,79,88,79,41,37,41,41,48,49,52,49,54,55,45,81,92,63,77,60,88,54,81,55,82,51,80,52,66,81,75,130

Radius of gyration: 14.28 Å; Cα contacts (8 Å, |Δi|>4): 176; chains: 1; bounding box: 39×31×38 Å